Protein AF-A0A8R7RAE6-F1 (afdb_monomer)

Foldseek 3Di:
DCQAPHAHQWHFDPDPDPPDDTDIDGDPRHCVVQAAEDEDADDAVGDPHHDPDPVSPPHPLLSGLVVVLVVVVVVCVVVVVQVPAAEEEEEDDVCVSNVVNNVVVVVVVCVVPDDDYDYDYDDPDDDPPPPCPPPDDDPDHHYYYYYHDDD

Organism: Triticum urartu (NCBI:txid4572)

Sequence (151 aa):
MGLAFEIGPLKFVLAPYSGGLPELVYNPYSWTKMANILLLDSPVGSSFSFARDPKGYDVGDYSSSSQVQIFLNKWFTDHPQFLSNPFYIGGDSYAGKVIPLIAQGISEDKEERAHDMVMMSSPPHRTKLELTWGSNLPSISRQVIIYPLNI

Mean predicted aligned error: 10.4 Å

Secondary structure (DSSP, 8-state):
-IIIIISSSEEE------SSPPPEEE-TT-GGGTEEEEEEE-STTSTT---SSGGGG--SHHHHHHHHHHHHHHHHHH-GGGTTS-EEEEESTTHHHHHHHHHHHHHHHGGGS---EEEEEPPPSS--------S---S---EEEEEEE--

Solvent-accessible surface area (backbone atoms only — not comparable to full-atom values): 9192 Å² total; per-residue (Å²): 104,57,55,48,77,63,43,26,58,38,27,69,60,94,65,84,87,82,89,69,83,84,53,73,42,78,35,92,78,22,50,63,82,70,28,44,73,48,80,39,60,39,41,55,68,33,89,89,27,71,61,92,50,77,77,53,59,56,58,50,69,64,49,28,24,50,51,51,49,56,49,47,58,50,50,45,68,78,42,56,88,54,71,83,27,56,46,36,49,34,40,53,76,73,25,68,63,33,50,59,52,33,50,47,54,54,56,62,63,26,82,80,48,94,73,80,74,53,83,49,76,75,81,77,79,94,64,89,73,75,73,78,71,64,94,75,73,72,100,70,65,62,30,39,38,38,32,44,51,62,134

Nearest PDB structures (foldseek):
  7ce3-assembly1_C  TM=5.084E-01  e=7.875E-01  Homo sapiens
  8szp-assembly1_A  TM=4.318E-01  e=2.311E+00  Homo sapiens
  1hmp-assembly1_B-2  TM=4.195E-01  e=2.462E+00  Homo sapiens

InterPro domains:
  IPR001563 Peptidase S10, serine carboxypeptidase [PF00450] (2-114)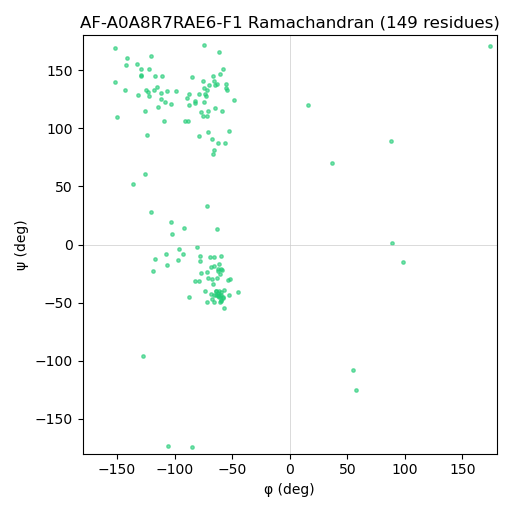
  IPR001563 Peptidase S10, serine carboxypeptidase [PR00724] (27-39)
  IPR001563 Peptidase S10, serine carboxypeptidase [PR00724] (40-50)
  IPR001563 Peptidase S10, serine carboxypeptidase [PR00724] (75-100)
  IPR001563 Peptidase S10, serine carboxype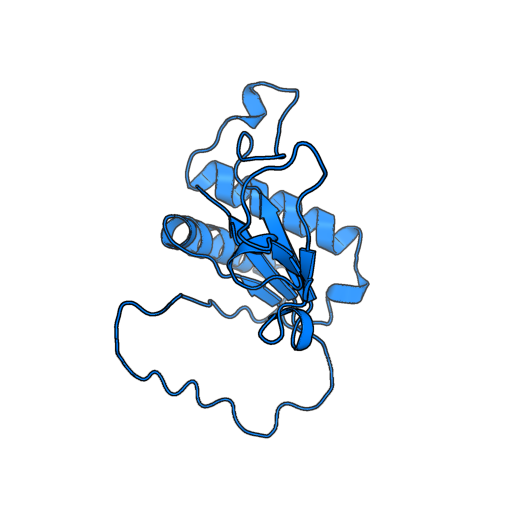ptidase [PTHR11802] (4-109)
  IPR029058 Alpha/Beta hydrolase fold [G3DSA:3.40.50.1820] (1-126)
  IPR029058 Alpha/Beta hydrolase fold [SSF53474] (1-111)

Structure (mmCIF, N/CA/C/O backbone):
data_AF-A0A8R7RAE6-F1
#
_entry.id   AF-A0A8R7RAE6-F1
#
loop_
_atom_site.group_PDB
_atom_site.id
_atom_site.type_symbol
_atom_site.label_atom_id
_atom_site.label_alt_id
_atom_site.label_comp_id
_atom_site.label_asym_id
_atom_site.label_entity_id
_atom_site.label_seq_id
_atom_site.pdbx_PDB_ins_code
_atom_site.Cartn_x
_atom_site.Cartn_y
_atom_site.Cartn_z
_atom_site.occupancy
_atom_site.B_iso_or_equiv
_atom_site.auth_seq_id
_atom_site.auth_comp_id
_atom_site.auth_asym_id
_atom_site.auth_atom_id
_atom_site.pdbx_PDB_model_num
ATOM 1 N N . MET A 1 1 ? 5.489 2.386 -7.606 1.00 70.44 1 MET A N 1
ATOM 2 C CA . MET A 1 1 ? 6.948 2.539 -7.384 1.00 70.44 1 MET A CA 1
ATOM 3 C C . MET A 1 1 ? 7.468 1.613 -6.285 1.00 70.44 1 MET A C 1
ATOM 5 O O . MET A 1 1 ? 8.350 0.807 -6.573 1.00 70.44 1 MET A O 1
ATOM 9 N N . GLY A 1 2 ? 6.851 1.622 -5.096 1.00 75.81 2 GLY A N 1
ATOM 10 C CA . GLY A 1 2 ? 7.282 0.856 -3.916 1.00 75.81 2 GLY A CA 1
ATOM 11 C C . GLY A 1 2 ? 7.673 -0.615 -4.127 1.00 75.81 2 GLY A C 1
ATOM 12 O O . GLY A 1 2 ? 8.673 -1.070 -3.570 1.00 75.81 2 GLY A O 1
ATOM 13 N N . LEU A 1 3 ? 6.932 -1.360 -4.961 1.00 83.88 3 LEU A N 1
ATOM 14 C CA . LEU A 1 3 ? 7.193 -2.789 -5.192 1.00 83.88 3 LEU A CA 1
ATOM 15 C C . LEU A 1 3 ? 8.532 -3.059 -5.891 1.00 83.88 3 LEU A C 1
ATOM 17 O O . LEU A 1 3 ? 9.277 -3.934 -5.467 1.00 83.88 3 LEU A O 1
ATOM 21 N N . ALA A 1 4 ? 8.812 -2.355 -6.986 1.00 82.00 4 ALA A N 1
ATOM 22 C CA . ALA A 1 4 ? 9.891 -2.729 -7.904 1.00 82.00 4 ALA A CA 1
ATOM 23 C C . ALA A 1 4 ? 11.117 -1.810 -7.821 1.00 82.00 4 ALA A C 1
ATOM 25 O O . ALA A 1 4 ? 12.193 -2.183 -8.284 1.00 82.00 4 ALA A O 1
ATOM 26 N N . PHE A 1 5 ? 10.969 -0.614 -7.245 1.00 80.25 5 PHE A N 1
ATOM 27 C CA . PHE A 1 5 ? 12.036 0.391 -7.203 1.00 80.25 5 PHE A CA 1
ATOM 28 C C . PHE A 1 5 ? 12.507 0.734 -5.787 1.00 80.25 5 PHE A C 1
ATOM 30 O O . PHE A 1 5 ? 13.572 1.328 -5.637 1.00 80.25 5 PHE A O 1
ATOM 37 N N . GLU A 1 6 ? 11.780 0.309 -4.750 1.00 83.19 6 GLU A N 1
ATOM 38 C CA . GLU A 1 6 ? 12.078 0.678 -3.362 1.00 83.19 6 GLU A CA 1
ATOM 39 C C . GLU A 1 6 ? 12.195 -0.563 -2.456 1.00 83.19 6 GLU A C 1
ATOM 41 O O . GLU A 1 6 ? 13.257 -1.191 -2.381 1.00 83.19 6 GLU A O 1
ATOM 46 N N . ILE A 1 7 ? 11.108 -0.921 -1.763 1.00 85.81 7 ILE A N 1
ATOM 47 C CA . ILE A 1 7 ? 11.112 -1.837 -0.614 1.00 85.81 7 ILE A CA 1
ATOM 48 C C . ILE A 1 7 ? 10.743 -3.280 -0.965 1.00 85.81 7 ILE A C 1
ATOM 50 O O . ILE A 1 7 ? 10.944 -4.183 -0.146 1.00 85.81 7 ILE A O 1
ATOM 54 N N . GLY A 1 8 ? 10.206 -3.528 -2.160 1.00 87.94 8 GLY A N 1
ATOM 55 C CA . GLY A 1 8 ? 9.754 -4.863 -2.541 1.00 87.94 8 GLY A CA 1
ATOM 56 C C . GLY A 1 8 ? 10.886 -5.850 -2.865 1.00 87.94 8 GLY A C 1
ATOM 57 O O . GLY A 1 8 ? 12.069 -5.487 -2.878 1.00 87.94 8 GLY A O 1
ATOM 58 N N . PRO A 1 9 ? 10.538 -7.135 -3.054 1.00 91.38 9 PRO A N 1
ATOM 59 C CA . PRO A 1 9 ? 11.489 -8.248 -3.088 1.00 91.38 9 PRO A CA 1
ATOM 60 C C . PRO A 1 9 ? 12.260 -8.377 -4.401 1.00 91.38 9 PRO A C 1
ATOM 62 O O . PRO A 1 9 ? 13.259 -9.096 -4.445 1.00 91.38 9 PRO A O 1
ATOM 65 N N . LEU A 1 10 ? 11.814 -7.697 -5.457 1.00 93.12 10 LEU A N 1
ATOM 66 C CA . LEU A 1 10 ? 12.370 -7.776 -6.803 1.00 93.12 10 LEU A CA 1
ATOM 67 C C . LEU A 1 10 ? 12.651 -6.371 -7.339 1.00 93.12 10 LEU A C 1
ATOM 69 O O . LEU A 1 10 ? 11.967 -5.417 -6.977 1.00 93.12 10 LEU A O 1
ATOM 73 N N . LYS A 1 11 ? 13.650 -6.261 -8.212 1.00 90.12 11 LYS A N 1
ATOM 74 C CA . LYS A 1 11 ? 14.017 -5.044 -8.940 1.00 90.12 11 LYS A CA 1
ATOM 75 C C . LYS A 1 11 ? 14.137 -5.343 -10.423 1.00 90.12 11 LYS A C 1
ATOM 77 O O . LYS A 1 11 ? 14.589 -6.424 -10.796 1.00 90.12 11 LYS A O 1
ATOM 82 N N . PHE A 1 12 ? 13.777 -4.369 -11.249 1.00 90.50 12 PHE A N 1
ATOM 83 C CA . PHE A 1 12 ? 14.064 -4.432 -12.676 1.00 90.50 12 PHE A CA 1
ATOM 84 C C . PHE A 1 12 ? 15.559 -4.263 -12.930 1.00 90.50 12 PHE A C 1
ATOM 86 O O . PHE A 1 12 ? 16.206 -3.389 -12.347 1.00 90.50 12 PHE A O 1
ATOM 93 N N . VAL A 1 13 ? 16.096 -5.072 -13.837 1.00 89.12 13 VAL A N 1
ATOM 94 C CA . VAL A 1 13 ? 17.420 -4.830 -14.406 1.00 89.12 13 VAL A CA 1
ATOM 95 C C . VAL A 1 13 ? 17.305 -3.677 -15.399 1.00 89.12 13 VAL A C 1
ATOM 97 O O . VAL A 1 13 ? 16.513 -3.723 -16.339 1.00 89.12 13 VAL A O 1
ATOM 100 N N . LEU A 1 14 ? 18.091 -2.622 -15.184 1.00 87.56 14 LEU A N 1
ATOM 101 C CA . LEU A 1 14 ? 18.139 -1.476 -16.088 1.00 87.56 14 LEU A CA 1
ATOM 102 C C . LEU A 1 14 ? 18.997 -1.831 -17.306 1.00 87.56 14 LEU A C 1
ATOM 104 O O . LEU A 1 14 ? 20.218 -1.693 -17.282 1.00 87.56 14 LEU A O 1
ATOM 108 N N . ALA A 1 15 ? 18.339 -2.301 -18.361 1.00 86.62 15 ALA A N 1
ATOM 109 C CA . ALA A 1 15 ? 18.951 -2.630 -19.642 1.00 86.62 15 ALA A CA 1
ATOM 110 C C . ALA A 1 15 ? 18.131 -2.033 -20.803 1.00 86.62 15 ALA A C 1
ATOM 112 O O . ALA A 1 15 ? 16.928 -1.798 -20.643 1.00 86.62 15 ALA A O 1
ATOM 113 N N . PRO A 1 16 ? 18.748 -1.775 -21.973 1.00 87.81 16 PRO A N 1
ATOM 114 C CA . PRO A 1 16 ? 18.017 -1.362 -23.166 1.00 87.81 16 PRO A CA 1
ATOM 115 C C . PRO A 1 16 ? 16.915 -2.364 -23.521 1.00 87.81 16 PRO A 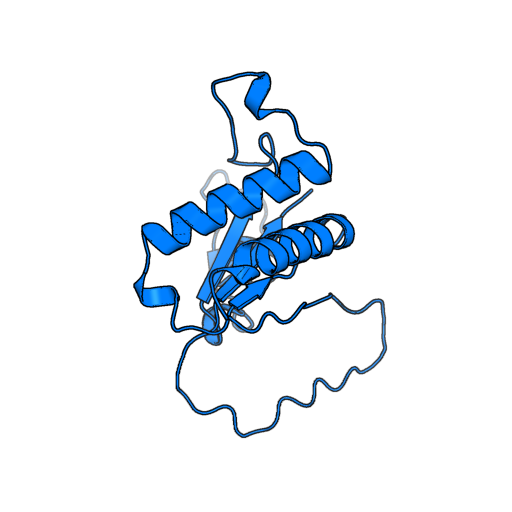C 1
ATOM 117 O O . PRO A 1 16 ? 17.128 -3.576 -23.471 1.00 87.81 16 PRO A O 1
ATOM 120 N N . TYR A 1 17 ? 15.743 -1.855 -23.903 1.00 86.38 17 TYR A N 1
ATOM 121 C CA . TYR A 1 17 ? 14.612 -2.703 -24.262 1.00 86.38 17 TYR A CA 1
ATOM 122 C C . TYR A 1 17 ? 14.924 -3.517 -25.521 1.00 86.38 17 TYR A C 1
ATOM 124 O O . TYR A 1 17 ? 15.136 -2.965 -26.599 1.00 86.38 17 TYR A O 1
ATOM 132 N N . SER A 1 18 ? 14.934 -4.838 -25.373 1.00 86.31 18 SER A N 1
ATOM 133 C CA . SER A 1 18 ? 15.283 -5.796 -26.425 1.00 86.31 18 SER A CA 1
ATOM 134 C C . SER A 1 18 ? 14.066 -6.479 -27.063 1.00 86.31 18 SER A C 1
ATOM 136 O O . SER A 1 18 ? 14.231 -7.420 -27.834 1.00 86.31 18 SER A O 1
ATOM 138 N N . GLY A 1 19 ? 12.841 -6.029 -26.756 1.00 88.19 19 GLY A N 1
ATOM 139 C CA . GLY A 1 19 ? 11.598 -6.621 -27.275 1.00 88.19 19 GLY A CA 1
ATOM 140 C C . GLY A 1 19 ? 11.020 -7.770 -26.437 1.00 88.19 19 GLY A C 1
ATOM 141 O O . GLY A 1 19 ? 9.993 -8.331 -26.810 1.00 88.19 19 GLY A O 1
ATOM 142 N N . GLY A 1 20 ? 11.654 -8.125 -25.313 1.00 88.38 20 GLY A N 1
ATOM 143 C CA . GLY A 1 20 ? 11.211 -9.181 -24.393 1.00 88.38 20 GLY A CA 1
ATOM 144 C C . GLY A 1 20 ? 10.605 -8.666 -23.083 1.00 88.38 20 GLY A C 1
ATOM 145 O O . GLY A 1 20 ? 10.419 -7.464 -22.889 1.00 88.38 20 GLY A O 1
ATOM 146 N N . LEU A 1 21 ? 10.310 -9.589 -22.162 1.00 89.94 21 LEU A N 1
ATOM 147 C CA . LEU A 1 21 ? 9.961 -9.230 -20.785 1.00 89.94 21 LEU A CA 1
ATOM 148 C C . LEU A 1 21 ? 11.175 -8.612 -20.076 1.00 89.94 21 LEU A C 1
ATOM 150 O O . LEU A 1 21 ? 12.305 -9.042 -20.323 1.00 89.94 21 LEU A O 1
ATOM 154 N N . PRO A 1 22 ? 10.964 -7.631 -19.185 1.00 88.69 22 PRO A N 1
ATOM 155 C CA . PRO A 1 22 ? 12.047 -7.085 -18.386 1.00 88.69 22 PRO A CA 1
ATOM 156 C C . PRO A 1 22 ? 12.594 -8.152 -17.431 1.00 88.69 22 PRO A C 1
ATOM 158 O O . PRO A 1 22 ? 11.842 -8.935 -16.847 1.00 88.69 22 PRO A O 1
ATOM 161 N N . GLU A 1 23 ? 13.911 -8.168 -17.257 1.00 91.31 23 GLU A N 1
ATOM 162 C CA . GLU A 1 23 ? 14.564 -9.066 -16.310 1.00 91.31 23 GLU A CA 1
ATOM 163 C C . GLU A 1 23 ? 14.369 -8.566 -14.870 1.00 91.31 23 GLU A C 1
ATOM 165 O O . GLU A 1 23 ? 14.416 -7.361 -14.594 1.00 91.31 23 GLU A O 1
ATOM 170 N N . LEU A 1 24 ? 14.145 -9.508 -13.950 1.00 92.38 24 LEU A N 1
ATOM 171 C CA . LEU A 1 24 ? 13.932 -9.252 -12.530 1.00 92.38 24 LEU A CA 1
ATOM 172 C C . LEU A 1 24 ? 15.029 -9.911 -11.699 1.00 92.38 24 LEU A C 1
ATOM 174 O O . LEU A 1 24 ? 15.314 -11.096 -11.857 1.00 92.38 24 LEU A O 1
ATOM 178 N N . VAL A 1 25 ? 15.582 -9.155 -10.755 1.00 93.75 25 VAL A N 1
ATOM 179 C CA . VAL A 1 25 ? 16.578 -9.639 -9.792 1.00 93.75 25 VAL A CA 1
ATOM 180 C C . VAL A 1 25 ? 16.102 -9.426 -8.364 1.00 93.75 25 VAL A C 1
ATOM 182 O O . VAL A 1 25 ? 15.348 -8.497 -8.074 1.00 93.75 25 VAL A O 1
ATOM 185 N N . TYR A 1 26 ? 16.552 -10.280 -7.446 1.00 93.38 26 TYR A N 1
ATOM 186 C CA . TYR A 1 26 ? 16.217 -10.142 -6.033 1.00 93.38 26 TYR A CA 1
ATOM 187 C C . TYR A 1 26 ? 16.766 -8.846 -5.436 1.00 93.38 26 TYR A C 1
ATOM 189 O O . TYR A 1 26 ? 17.923 -8.483 -5.639 1.00 93.38 26 TYR A O 1
ATOM 197 N N . ASN A 1 27 ? 15.945 -8.187 -4.621 1.00 91.44 27 ASN A N 1
ATOM 198 C CA . ASN A 1 27 ? 16.361 -7.061 -3.801 1.00 91.44 27 ASN A CA 1
ATOM 199 C C . ASN A 1 27 ? 16.887 -7.567 -2.445 1.00 91.44 27 ASN A C 1
ATOM 201 O O . ASN A 1 27 ? 16.091 -7.959 -1.581 1.00 91.44 27 ASN A O 1
ATOM 205 N N . PRO A 1 28 ? 18.210 -7.542 -2.189 1.00 91.56 28 PRO A N 1
ATOM 206 C CA . PRO A 1 28 ? 18.757 -8.031 -0.927 1.00 91.56 28 PRO A CA 1
ATOM 207 C C . PRO A 1 28 ? 18.325 -7.187 0.281 1.00 91.56 28 PRO A C 1
ATOM 209 O O . PRO A 1 28 ? 18.361 -7.700 1.399 1.00 91.56 28 PRO A O 1
ATOM 212 N N . TYR A 1 29 ? 17.861 -5.955 0.062 1.00 88.44 29 TYR A N 1
ATOM 213 C CA . TYR A 1 29 ? 17.418 -5.018 1.098 1.00 88.44 29 TYR A CA 1
ATOM 214 C C . TYR A 1 29 ? 15.890 -4.906 1.199 1.00 88.44 29 TYR A C 1
ATOM 216 O O . TYR A 1 29 ? 15.374 -3.919 1.718 1.00 88.44 29 TYR A O 1
ATOM 224 N N . SER A 1 30 ? 15.152 -5.890 0.677 1.00 88.75 30 SER A N 1
ATOM 225 C CA . SER A 1 30 ? 13.694 -5.857 0.736 1.00 88.75 30 SER A CA 1
ATOM 226 C C . SER A 1 30 ? 13.169 -5.936 2.165 1.00 88.75 30 SER A C 1
ATOM 228 O O . SER A 1 30 ? 13.598 -6.773 2.963 1.00 88.75 30 SER A O 1
ATOM 230 N N . TRP A 1 31 ? 12.166 -5.112 2.451 1.00 87.19 31 TRP A N 1
ATOM 231 C CA . TRP A 1 31 ? 11.470 -5.114 3.731 1.00 87.19 31 TRP A CA 1
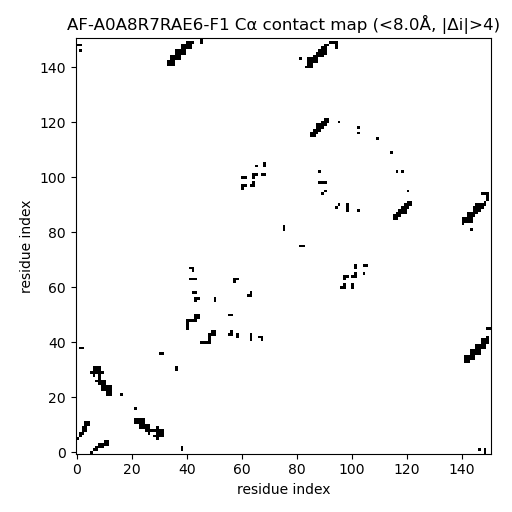ATOM 232 C C . TRP A 1 31 ? 10.636 -6.389 3.934 1.00 87.19 31 TRP A C 1
ATOM 234 O O . TRP A 1 31 ? 10.368 -6.762 5.076 1.00 87.19 31 TRP A O 1
ATOM 244 N N . THR A 1 32 ? 10.297 -7.125 2.864 1.00 88.25 32 THR A N 1
ATOM 245 C CA . THR A 1 32 ? 9.559 -8.398 2.976 1.00 88.25 32 THR A CA 1
ATOM 246 C C . THR A 1 32 ? 10.362 -9.494 3.685 1.00 88.25 32 THR A C 1
ATOM 248 O O . THR A 1 32 ? 9.821 -10.544 4.025 1.00 88.25 32 THR A O 1
ATOM 251 N N . LYS A 1 33 ? 11.664 -9.272 3.922 1.00 87.00 33 LYS A N 1
ATOM 252 C CA . LYS A 1 33 ? 12.502 -10.137 4.765 1.00 87.00 33 LYS A CA 1
ATOM 253 C C . LYS A 1 33 ? 12.177 -10.014 6.256 1.00 87.00 33 LYS A C 1
ATOM 255 O O . LYS A 1 33 ? 12.465 -10.944 7.002 1.00 87.00 33 LYS A O 1
ATOM 260 N N . MET A 1 34 ? 11.595 -8.889 6.675 1.00 84.81 34 MET A N 1
ATOM 261 C CA . MET A 1 34 ? 11.367 -8.537 8.082 1.00 84.81 34 MET A CA 1
ATOM 262 C C . MET A 1 34 ? 9.878 -8.373 8.424 1.00 84.81 34 MET A C 1
ATOM 264 O O . MET A 1 34 ? 9.500 -8.526 9.583 1.00 84.81 34 MET A O 1
ATOM 268 N N . ALA A 1 35 ? 9.030 -8.097 7.430 1.00 86.81 35 ALA A N 1
ATOM 269 C CA . ALA A 1 35 ? 7.604 -7.845 7.610 1.00 86.81 35 ALA A CA 1
ATOM 270 C C . ALA A 1 35 ? 6.760 -8.461 6.484 1.00 86.81 35 ALA A C 1
ATOM 272 O O . ALA A 1 35 ? 7.244 -8.735 5.385 1.00 86.81 35 ALA A O 1
ATOM 273 N N . ASN A 1 36 ? 5.473 -8.642 6.756 1.00 89.25 36 ASN A N 1
ATOM 274 C CA . ASN A 1 36 ? 4.448 -8.803 5.737 1.00 89.25 36 ASN A CA 1
ATOM 275 C C . ASN A 1 36 ? 4.100 -7.411 5.192 1.00 89.25 36 ASN A C 1
ATOM 277 O O . ASN A 1 36 ? 3.844 -6.484 5.958 1.00 89.25 36 ASN A O 1
ATOM 281 N N . ILE A 1 37 ? 4.100 -7.239 3.873 1.00 88.81 37 ILE A N 1
ATOM 282 C CA . ILE A 1 37 ? 3.890 -5.925 3.253 1.00 88.81 37 ILE A CA 1
ATOM 283 C C . ILE A 1 37 ? 2.696 -5.996 2.324 1.00 88.81 37 ILE A C 1
ATOM 285 O O . ILE A 1 37 ? 2.649 -6.849 1.438 1.00 88.81 37 ILE A O 1
ATOM 289 N N . LEU A 1 38 ? 1.769 -5.064 2.513 1.00 89.62 38 LEU A N 1
ATOM 290 C CA . LEU A 1 38 ? 0.631 -4.838 1.643 1.00 89.62 38 LEU A CA 1
ATOM 291 C C . LEU A 1 38 ? 0.844 -3.515 0.903 1.00 89.62 38 LEU A C 1
ATOM 293 O O . LEU A 1 38 ? 0.760 -2.428 1.472 1.00 89.62 38 LEU A O 1
ATOM 297 N N . LEU A 1 39 ? 1.164 -3.617 -0.382 1.00 89.50 39 LEU A N 1
ATOM 298 C CA . LEU A 1 39 ? 1.274 -2.460 -1.263 1.00 89.50 39 LEU A CA 1
ATOM 299 C C . LEU A 1 39 ? -0.107 -2.182 -1.840 1.00 89.50 39 LEU A C 1
ATOM 301 O O . LEU A 1 39 ? -0.687 -3.058 -2.483 1.00 89.50 39 LEU A O 1
ATOM 305 N N . LEU A 1 40 ? -0.631 -0.991 -1.569 1.00 90.19 40 LEU A N 1
ATOM 306 C CA . LEU A 1 40 ? -1.987 -0.617 -1.940 1.00 90.19 40 LEU A CA 1
ATOM 307 C C . LEU A 1 40 ? -1.946 0.501 -2.980 1.00 90.19 40 LEU A C 1
ATOM 309 O O . LEU A 1 40 ? -1.475 1.602 -2.697 1.00 90.19 40 LEU A O 1
ATOM 313 N N . ASP A 1 41 ? -2.475 0.222 -4.167 1.00 90.31 41 ASP A N 1
ATOM 314 C CA . ASP A 1 41 ? -2.744 1.250 -5.169 1.00 90.31 41 ASP A CA 1
ATOM 315 C C . ASP A 1 41 ? -4.000 2.020 -4.731 1.00 90.31 41 ASP A C 1
ATOM 317 O O . ASP A 1 41 ? -5.105 1.477 -4.702 1.00 90.31 41 ASP A O 1
ATOM 321 N N . SER A 1 42 ? -3.835 3.277 -4.330 1.00 88.50 42 SER A N 1
ATOM 322 C CA . SER A 1 42 ? -4.918 4.126 -3.827 1.00 88.50 42 SER A CA 1
ATOM 323 C C . SER A 1 42 ? -4.593 5.584 -4.119 1.00 88.50 42 SER A C 1
ATOM 325 O O . SER A 1 42 ? -3.450 5.950 -3.864 1.00 88.50 42 SER A O 1
ATOM 327 N N . PRO A 1 43 ? -5.570 6.418 -4.532 1.00 91.50 43 PRO A N 1
ATOM 328 C CA . PRO A 1 43 ? -7.005 6.128 -4.564 1.00 91.50 43 PRO A CA 1
ATOM 329 C C . PRO A 1 43 ? -7.454 5.391 -5.836 1.00 91.50 43 PRO A C 1
ATOM 331 O O . PRO A 1 43 ? -6.646 4.969 -6.664 1.00 91.50 43 PRO A O 1
ATOM 334 N N . VAL A 1 44 ? -8.766 5.209 -5.986 1.00 90.62 44 VAL A N 1
ATOM 335 C CA . VAL A 1 44 ? -9.368 4.699 -7.224 1.00 90.62 44 VAL A CA 1
ATOM 336 C C . VAL A 1 44 ? -8.930 5.558 -8.418 1.00 90.62 44 VAL A C 1
ATOM 338 O O . VAL A 1 44 ? -8.975 6.781 -8.375 1.00 90.62 44 VAL A O 1
ATOM 341 N N . GLY A 1 45 ? -8.516 4.914 -9.506 1.00 89.06 45 GLY A N 1
ATOM 342 C CA . GLY A 1 45 ? -7.918 5.557 -10.676 1.00 89.06 45 GLY A CA 1
ATOM 343 C C . GLY A 1 45 ? -6.389 5.503 -10.697 1.00 89.06 45 GLY A C 1
ATOM 344 O O . GLY A 1 45 ? -5.806 5.695 -11.763 1.00 89.06 45 GLY A O 1
ATOM 345 N N . SER A 1 46 ? -5.736 5.189 -9.574 1.00 87.62 46 SER A N 1
ATOM 346 C CA . SER A 1 46 ? -4.285 4.995 -9.522 1.00 87.62 46 SER A CA 1
ATOM 347 C C . SER A 1 46 ? -3.898 3.584 -9.962 1.00 87.62 46 SER A C 1
ATOM 349 O O . SER A 1 46 ? -4.308 2.600 -9.347 1.00 87.62 46 SER A O 1
ATOM 351 N N . SER A 1 47 ? -3.035 3.486 -10.981 1.00 88.06 47 SER A N 1
ATOM 352 C CA . SER A 1 47 ? -2.417 2.225 -11.424 1.00 88.06 47 SER A CA 1
ATOM 353 C C . SER A 1 47 ? -3.468 1.149 -11.758 1.00 88.06 47 SER A C 1
ATOM 355 O O . SER A 1 47 ? -4.159 1.280 -12.769 1.00 88.06 47 SER A O 1
ATOM 357 N N . PHE A 1 48 ? -3.614 0.104 -10.937 1.00 89.25 48 PHE A N 1
ATOM 358 C CA . PHE A 1 48 ? -4.561 -0.990 -11.170 1.00 89.25 48 PHE A CA 1
ATOM 359 C C . PHE A 1 48 ? -5.898 -0.825 -10.437 1.00 89.25 48 PHE A C 1
ATOM 361 O O . PHE A 1 48 ? -6.800 -1.644 -10.624 1.00 89.25 48 PHE A O 1
ATOM 368 N N . SER A 1 49 ? -6.057 0.217 -9.622 1.00 90.62 49 SER A N 1
ATOM 369 C CA . SER A 1 49 ? -7.297 0.476 -8.892 1.00 90.62 49 SER A CA 1
ATOM 370 C C . SER A 1 49 ? -8.310 1.192 -9.784 1.00 90.62 49 SER A C 1
ATOM 372 O O . SER A 1 49 ? -8.053 2.289 -10.270 1.00 90.62 49 SER A O 1
ATOM 374 N N . PHE A 1 50 ? -9.492 0.603 -9.986 1.00 93.69 50 PHE A N 1
ATOM 375 C CA . PHE A 1 50 ? -10.578 1.192 -10.779 1.00 93.69 50 PHE A CA 1
ATOM 376 C C . PHE A 1 50 ? -11.951 0.906 -10.164 1.00 93.69 50 PHE A C 1
ATOM 378 O O . PHE A 1 50 ? -12.142 -0.094 -9.470 1.00 93.69 50 PHE A O 1
ATOM 385 N N . ALA A 1 51 ? -12.927 1.768 -10.452 1.00 93.06 51 ALA A N 1
ATOM 386 C CA . ALA A 1 51 ? -14.320 1.571 -10.066 1.00 93.06 51 ALA A CA 1
ATOM 387 C C . ALA A 1 51 ? -15.207 1.445 -11.306 1.00 93.06 51 ALA A C 1
ATOM 389 O O . ALA A 1 51 ? -14.982 2.088 -12.327 1.00 93.06 51 ALA A O 1
ATOM 390 N N . ARG A 1 52 ? -16.240 0.602 -11.214 1.00 94.81 52 ARG A N 1
ATOM 391 C CA . ARG A 1 52 ? -17.275 0.498 -12.258 1.00 94.81 52 ARG A CA 1
ATOM 392 C C . ARG A 1 52 ? -18.343 1.580 -12.122 1.00 94.81 52 ARG A C 1
ATOM 394 O O . ARG A 1 52 ? -18.923 1.988 -13.120 1.00 94.81 52 ARG A O 1
ATOM 401 N N . ASP A 1 53 ? -18.611 2.009 -10.891 1.00 94.50 53 ASP A N 1
ATOM 402 C CA . ASP A 1 53 ? -19.511 3.122 -10.599 1.00 94.50 53 ASP A CA 1
ATOM 403 C C . ASP A 1 53 ? -18.699 4.430 -10.605 1.00 94.50 53 ASP A C 1
ATOM 405 O O . ASP A 1 53 ? -17.716 4.518 -9.860 1.00 94.50 53 ASP A O 1
ATOM 409 N N . PRO A 1 54 ? -19.092 5.452 -11.391 1.00 92.88 54 PRO A N 1
ATOM 410 C CA . PRO A 1 54 ? -18.458 6.769 -11.373 1.00 92.88 54 PRO A CA 1
ATOM 411 C C . PRO A 1 54 ? -18.349 7.397 -9.978 1.00 92.88 54 PRO A C 1
ATOM 413 O O . PRO A 1 54 ? -17.392 8.118 -9.713 1.00 92.88 54 PRO A O 1
ATOM 416 N N . LYS A 1 55 ? -19.276 7.097 -9.059 1.00 90.81 55 LYS A N 1
ATOM 417 C CA . LYS A 1 55 ? -19.212 7.572 -7.665 1.00 90.81 55 LYS A CA 1
ATOM 418 C C . LYS A 1 55 ? -17.983 7.057 -6.913 1.00 90.81 55 LYS A C 1
ATOM 420 O O . LYS A 1 55 ? -17.556 7.686 -5.954 1.00 90.81 55 LYS A O 1
ATOM 425 N N . GLY A 1 56 ? -17.398 5.940 -7.350 1.00 89.50 56 GLY A N 1
ATOM 426 C CA . GLY A 1 56 ? -16.160 5.404 -6.785 1.00 89.50 56 GLY A CA 1
ATOM 427 C C . GLY A 1 56 ? -14.922 6.254 -7.080 1.00 89.50 56 GLY A C 1
ATOM 428 O O . GLY A 1 56 ? -13.887 6.019 -6.471 1.00 89.50 56 GLY A O 1
ATOM 429 N N . TYR A 1 57 ? -15.023 7.240 -7.976 1.00 93.31 57 TYR A N 1
ATOM 430 C CA . TYR A 1 57 ? -13.955 8.198 -8.271 1.00 93.31 57 TYR A CA 1
ATOM 431 C C . TYR A 1 57 ? -14.036 9.477 -7.420 1.00 93.31 57 TYR A C 1
ATOM 433 O O . TYR A 1 57 ? -13.353 10.456 -7.720 1.00 93.31 57 TYR A O 1
ATOM 441 N N . ASP A 1 58 ? -14.830 9.490 -6.344 1.00 92.31 58 ASP A N 1
ATOM 442 C CA . ASP A 1 58 ? -14.679 10.506 -5.301 1.00 92.31 58 ASP A CA 1
ATOM 443 C C . ASP A 1 58 ? -13.386 10.247 -4.508 1.00 92.31 58 ASP A C 1
ATOM 445 O O . ASP A 1 58 ? -13.336 9.394 -3.622 1.00 92.31 58 ASP A O 1
ATOM 449 N N . VAL A 1 59 ? -12.313 10.943 -4.886 1.00 90.19 59 VAL A N 1
ATOM 450 C CA . VAL A 1 59 ? -10.938 10.665 -4.438 1.00 90.19 59 VAL A CA 1
ATOM 451 C C . VAL A 1 59 ? -10.280 11.835 -3.704 1.00 90.19 59 VAL A C 1
ATOM 453 O O . VAL A 1 59 ? -9.058 11.966 -3.709 1.00 90.19 59 VAL A O 1
ATOM 456 N N . GLY A 1 60 ? -11.071 12.689 -3.046 1.00 90.69 60 GLY A N 1
ATOM 457 C CA . GLY A 1 60 ? -10.532 13.700 -2.126 1.00 90.69 60 GLY A CA 1
ATOM 458 C C . GLY A 1 60 ? -9.782 13.077 -0.938 1.00 90.69 60 GLY A C 1
ATOM 459 O O . GLY A 1 60 ? -9.920 11.885 -0.667 1.00 90.69 60 GLY A O 1
ATOM 460 N N . ASP A 1 61 ? -9.007 13.870 -0.191 1.00 90.12 61 ASP A N 1
ATOM 461 C CA . ASP A 1 61 ? -8.180 13.380 0.932 1.00 90.12 61 ASP A CA 1
ATOM 462 C C . ASP A 1 61 ? -8.988 12.547 1.949 1.00 90.12 61 ASP A C 1
ATOM 464 O O . ASP A 1 61 ? -8.558 11.469 2.358 1.00 90.12 61 ASP A O 1
ATOM 468 N N . TYR A 1 62 ? -10.194 12.999 2.307 1.00 91.19 62 TYR A N 1
ATOM 469 C CA . TYR A 1 62 ? -11.095 12.265 3.202 1.00 91.19 62 TYR A CA 1
ATOM 470 C C . TYR A 1 62 ? -11.712 11.028 2.536 1.00 91.19 62 TYR A C 1
ATOM 472 O O . TYR A 1 62 ? -11.654 9.938 3.104 1.00 91.19 62 TYR A O 1
ATOM 480 N N . SER A 1 63 ? -12.269 11.172 1.328 1.00 91.12 63 SER A N 1
ATOM 481 C CA . SER A 1 63 ? -12.938 10.076 0.614 1.00 91.12 63 SER A CA 1
ATOM 482 C C . SER A 1 63 ? -11.974 8.929 0.300 1.00 91.12 63 SER A C 1
ATOM 484 O O . SER A 1 63 ? -12.289 7.767 0.546 1.00 91.12 63 SER A O 1
ATOM 486 N N . SER A 1 64 ? -10.758 9.248 -0.150 1.00 90.38 64 SER A N 1
ATOM 487 C CA . SER A 1 64 ? -9.689 8.272 -0.391 1.00 90.38 64 SER A CA 1
ATOM 488 C C . SER A 1 64 ? -9.239 7.573 0.894 1.00 90.38 64 SER A C 1
ATOM 490 O O . SER A 1 64 ? -9.109 6.350 0.912 1.00 90.38 64 SER A O 1
ATOM 492 N N . SER A 1 65 ? -9.074 8.312 1.995 1.00 90.31 65 SER A N 1
ATOM 493 C CA . SER A 1 65 ? -8.720 7.733 3.298 1.00 90.31 65 SER A CA 1
ATOM 494 C C . SER A 1 65 ? -9.802 6.778 3.811 1.00 90.31 65 SER A C 1
ATOM 496 O O . SER A 1 65 ? -9.491 5.674 4.261 1.00 90.31 65 SER A O 1
ATOM 498 N N . SER A 1 66 ? -11.077 7.148 3.66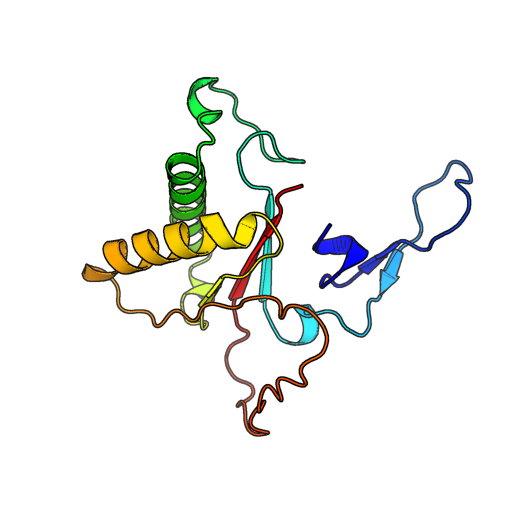3 1.00 90.94 66 SER A N 1
ATOM 499 C CA . SER A 1 66 ? -12.216 6.290 4.009 1.00 90.94 66 SER A CA 1
ATOM 500 C C . SER A 1 66 ? -12.278 5.030 3.133 1.00 90.94 66 SER A C 1
ATOM 502 O O . SER A 1 66 ? -12.497 3.929 3.636 1.00 90.94 66 SER A O 1
ATOM 504 N N . GLN A 1 67 ? -11.994 5.139 1.831 1.00 91.06 67 GLN A N 1
ATOM 505 C CA . GLN A 1 67 ? -11.906 3.973 0.943 1.00 91.06 67 GLN A CA 1
ATOM 506 C C . GLN A 1 67 ? -10.795 3.003 1.369 1.00 91.06 67 GLN A C 1
ATOM 508 O O . GLN A 1 67 ? -11.014 1.789 1.356 1.00 91.06 67 GLN A O 1
ATOM 513 N N . VAL A 1 68 ? -9.632 3.512 1.798 1.00 91.00 68 VAL A N 1
ATOM 514 C CA . VAL A 1 68 ? -8.552 2.673 2.345 1.00 91.00 68 VAL A CA 1
ATOM 515 C C . VAL A 1 68 ? -8.980 1.986 3.643 1.00 91.00 68 VAL A C 1
ATOM 517 O O . VAL A 1 68 ? -8.697 0.801 3.811 1.00 91.00 68 VAL A O 1
ATOM 520 N N . GLN A 1 69 ? -9.705 2.669 4.533 1.00 90.19 69 GLN A N 1
ATOM 521 C CA . GLN A 1 69 ? -10.262 2.057 5.751 1.00 90.19 69 GLN A CA 1
ATOM 522 C C . GLN A 1 69 ? -11.259 0.936 5.424 1.00 90.19 69 GLN A C 1
ATOM 524 O O . GLN A 1 69 ? -11.169 -0.160 5.976 1.00 90.19 69 GLN A O 1
ATOM 529 N N . ILE A 1 70 ? -12.163 1.155 4.464 1.00 91.50 70 ILE A N 1
ATOM 530 C CA . ILE A 1 70 ? -13.108 0.126 4.003 1.00 91.50 70 ILE A CA 1
ATOM 531 C C . ILE A 1 70 ? -12.361 -1.079 3.425 1.00 91.50 70 ILE A C 1
ATOM 533 O O . ILE A 1 70 ? -12.711 -2.225 3.720 1.00 91.50 70 ILE A O 1
ATOM 537 N N . PHE A 1 71 ? -11.340 -0.837 2.598 1.00 92.44 71 PHE A N 1
ATOM 538 C CA . PHE A 1 71 ? -10.485 -1.895 2.064 1.00 92.44 71 PHE A CA 1
ATOM 539 C C . PHE A 1 71 ? -9.820 -2.684 3.195 1.00 92.44 71 PHE A C 1
ATOM 541 O O . PHE A 1 71 ? -9.863 -3.911 3.188 1.00 92.44 71 PHE A O 1
ATOM 548 N N . LEU A 1 72 ? -9.272 -1.988 4.189 1.00 90.75 72 LEU A N 1
ATOM 549 C CA . LEU A 1 72 ? -8.615 -2.584 5.344 1.00 90.75 72 LEU A CA 1
ATOM 550 C C . LEU A 1 72 ? -9.535 -3.483 6.162 1.00 90.75 72 LEU A C 1
ATOM 552 O O . LEU A 1 72 ? -9.187 -4.631 6.441 1.00 90.75 72 LEU A O 1
ATOM 556 N N . ASN A 1 73 ? -10.726 -2.988 6.490 1.00 89.75 73 ASN A N 1
ATOM 557 C CA . ASN A 1 73 ? -11.722 -3.739 7.246 1.00 89.75 73 ASN A CA 1
ATOM 558 C C . ASN A 1 73 ? -12.122 -5.029 6.514 1.00 89.75 73 ASN A C 1
ATOM 560 O O . ASN A 1 73 ? -12.209 -6.095 7.128 1.00 89.75 73 ASN A O 1
ATOM 564 N N . LYS A 1 74 ? -12.291 -4.965 5.188 1.00 92.56 74 LYS A N 1
ATOM 565 C CA . LYS A 1 74 ? -12.556 -6.152 4.361 1.00 92.56 74 LYS A CA 1
ATOM 566 C C . LYS A 1 74 ? -11.356 -7.092 4.313 1.00 92.56 74 LYS A C 1
ATOM 568 O O . LYS A 1 74 ? -11.511 -8.284 4.549 1.00 92.56 74 LYS A O 1
ATOM 573 N N . TRP A 1 75 ? -10.157 -6.562 4.088 1.00 92.69 75 TRP A N 1
ATOM 574 C CA . TRP A 1 75 ? -8.941 -7.364 3.986 1.00 92.69 75 TRP A CA 1
ATOM 575 C C . TRP A 1 75 ? -8.669 -8.158 5.266 1.00 92.69 75 TRP A C 1
ATOM 577 O O . TRP A 1 75 ? -8.380 -9.348 5.184 1.00 92.69 75 TRP A O 1
ATOM 587 N N . PHE A 1 76 ? -8.823 -7.540 6.440 1.00 89.31 76 PHE A N 1
ATOM 588 C CA . PHE A 1 76 ? -8.669 -8.225 7.726 1.00 89.31 76 PHE A CA 1
ATOM 589 C C . PHE A 1 76 ? -9.804 -9.203 8.042 1.00 89.31 76 PHE A C 1
ATOM 591 O O . PHE A 1 76 ? -9.569 -10.191 8.734 1.00 89.31 76 PHE A O 1
ATOM 598 N N . THR A 1 77 ? -11.011 -8.956 7.526 1.00 91.69 77 THR A N 1
ATOM 599 C CA . THR A 1 77 ? -12.117 -9.922 7.607 1.00 91.69 77 THR A CA 1
ATOM 600 C C . THR A 1 77 ? -11.797 -11.179 6.798 1.00 91.69 77 THR A C 1
ATOM 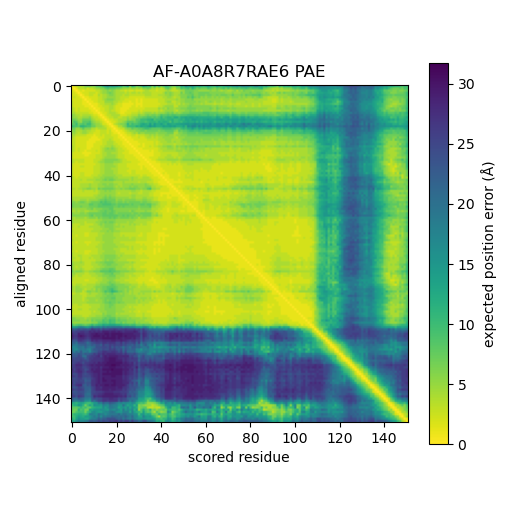602 O O . THR A 1 77 ? -11.994 -12.288 7.290 1.00 91.69 77 THR A O 1
ATOM 605 N N . ASP A 1 78 ? -11.246 -11.010 5.595 1.00 94.56 78 ASP A N 1
ATOM 606 C CA . ASP A 1 78 ? -10.880 -12.114 4.702 1.00 94.56 78 ASP A CA 1
ATOM 607 C C . ASP A 1 78 ? -9.574 -12.816 5.124 1.00 94.56 78 ASP A C 1
ATOM 609 O O . ASP A 1 78 ? -9.367 -13.990 4.815 1.00 94.56 78 ASP A O 1
ATOM 613 N N . HIS A 1 79 ? -8.693 -12.118 5.852 1.00 91.12 79 HIS A N 1
ATOM 614 C CA . HIS A 1 79 ? -7.390 -12.623 6.299 1.00 91.12 79 HIS A CA 1
ATOM 615 C C . HIS A 1 79 ? -7.199 -12.495 7.825 1.00 91.12 79 HIS A C 1
ATOM 617 O O . HIS A 1 79 ? -6.257 -11.837 8.293 1.00 91.12 79 HIS A O 1
ATOM 623 N N . PRO A 1 80 ? -8.052 -13.151 8.635 1.00 90.81 80 PRO A N 1
ATOM 624 C CA . PRO A 1 80 ? -8.058 -12.997 10.089 1.00 90.81 80 PRO A CA 1
ATOM 625 C C . PRO A 1 80 ? -6.750 -13.448 10.758 1.00 90.81 80 PRO A C 1
ATOM 627 O O . PRO A 1 80 ? -6.424 -12.983 11.847 1.00 90.81 80 PRO A O 1
ATOM 630 N N . GLN A 1 81 ? -5.949 -14.297 10.105 1.00 88.62 81 GLN A N 1
ATOM 631 C CA . GLN A 1 81 ? -4.636 -14.734 10.591 1.00 88.62 81 GLN A CA 1
ATOM 632 C C . GLN A 1 81 ? -3.621 -13.593 10.758 1.00 88.62 81 GLN A C 1
ATOM 634 O O . GLN A 1 81 ? -2.609 -13.775 11.431 1.00 88.62 81 GLN A O 1
ATOM 639 N N . PHE A 1 82 ? -3.862 -12.428 10.148 1.00 87.00 82 PHE A N 1
ATOM 640 C CA . PHE A 1 82 ? -2.995 -11.263 10.311 1.00 87.00 82 PHE A CA 1
ATOM 641 C C . PHE A 1 82 ? -3.435 -10.325 11.439 1.00 87.00 82 PHE A C 1
ATOM 643 O O . PHE A 1 82 ? -2.659 -9.440 11.788 1.00 87.00 82 PHE A O 1
ATOM 650 N N . LEU A 1 83 ? -4.613 -10.529 12.043 1.00 84.62 83 LEU A N 1
ATOM 651 C CA . LEU A 1 83 ? -5.123 -9.684 13.133 1.00 84.62 83 LEU A CA 1
ATOM 652 C C . LEU A 1 83 ? -4.241 -9.726 14.387 1.00 84.62 83 LEU A C 1
ATOM 654 O O . LEU A 1 83 ? -4.178 -8.753 15.131 1.00 84.62 83 LEU A O 1
ATOM 658 N N . SER A 1 84 ? -3.548 -10.841 14.629 1.00 84.81 84 SER A N 1
ATOM 659 C CA . SER A 1 84 ? -2.627 -10.973 15.763 1.00 84.81 84 SER A CA 1
ATOM 660 C C . SER A 1 84 ? -1.282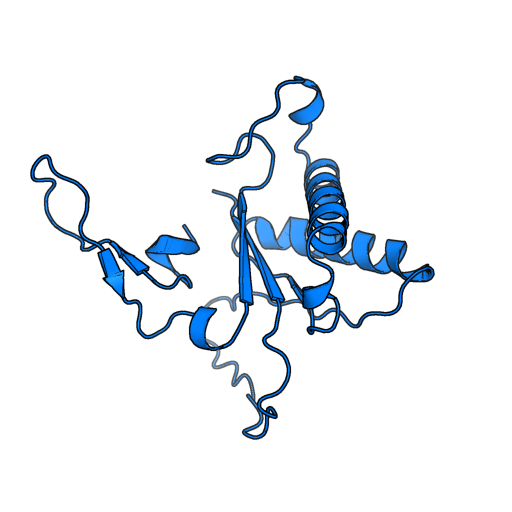 -10.277 15.539 1.00 84.81 84 SER A C 1
ATOM 662 O O . SER A 1 84 ? -0.481 -10.199 16.468 1.00 84.81 84 SER A O 1
ATOM 664 N N . ASN A 1 85 ? -0.992 -9.817 14.318 1.00 84.00 85 ASN A N 1
ATOM 665 C CA . ASN A 1 85 ? 0.272 -9.157 14.021 1.00 84.00 85 ASN A CA 1
ATOM 666 C C . ASN A 1 85 ? 0.194 -7.665 14.364 1.00 84.00 85 ASN A C 1
ATOM 668 O O . ASN A 1 85 ? -0.825 -7.027 14.095 1.00 84.00 85 ASN A O 1
ATOM 672 N N . PRO A 1 86 ? 1.290 -7.070 14.865 1.00 85.69 86 PRO A N 1
ATOM 673 C CA . PRO A 1 86 ? 1.410 -5.621 14.932 1.00 85.69 86 PRO A CA 1
ATOM 674 C C . PRO A 1 86 ? 1.193 -4.983 13.552 1.00 85.69 86 PRO A C 1
ATOM 676 O O . PRO A 1 86 ? 1.747 -5.449 12.547 1.00 85.69 86 PRO A O 1
ATOM 679 N N . PHE A 1 87 ? 0.391 -3.919 13.515 1.00 84.88 87 PHE A N 1
ATOM 680 C CA . PHE A 1 87 ? -0.012 -3.231 12.291 1.00 84.88 87 PHE A CA 1
ATOM 681 C C . PHE A 1 87 ? 0.593 -1.828 12.213 1.00 84.88 87 PHE A C 1
ATOM 683 O O . PHE A 1 87 ? 0.473 -1.030 13.145 1.00 84.88 87 PHE A O 1
ATOM 690 N N . TYR A 1 88 ? 1.198 -1.524 11.069 1.00 86.56 88 TYR A N 1
ATOM 691 C CA . TYR A 1 88 ? 1.825 -0.247 10.763 1.00 86.56 88 TYR A CA 1
ATOM 692 C C . TYR A 1 88 ? 1.306 0.272 9.425 1.00 86.56 88 TYR A C 1
ATOM 694 O O . TYR A 1 88 ? 1.081 -0.483 8.475 1.00 86.56 88 TYR A O 1
ATOM 702 N N . ILE A 1 89 ? 1.177 1.588 9.330 1.00 86.12 89 ILE A N 1
ATOM 703 C CA . ILE A 1 89 ? 0.865 2.272 8.082 1.00 86.12 89 ILE A CA 1
ATOM 704 C C . ILE A 1 89 ? 1.941 3.324 7.817 1.00 86.12 89 ILE A C 1
ATOM 706 O O . ILE A 1 89 ? 2.366 4.054 8.716 1.00 86.12 89 ILE A O 1
ATOM 710 N N . GLY A 1 90 ? 2.435 3.347 6.586 1.00 85.44 90 GLY A N 1
ATOM 711 C CA . GLY A 1 90 ? 3.520 4.216 6.149 1.00 85.44 90 GLY A CA 1
ATOM 712 C C . GLY A 1 90 ? 3.391 4.504 4.663 1.00 85.44 90 GLY A C 1
ATOM 713 O O . GLY A 1 90 ? 2.567 3.914 3.987 1.00 85.44 90 GLY A O 1
ATOM 714 N N . GLY A 1 91 ? 4.160 5.446 4.143 1.00 83.31 91 GLY A N 1
ATOM 715 C CA . GLY A 1 91 ? 4.071 5.871 2.748 1.00 83.31 91 GLY A CA 1
ATOM 716 C C . GLY A 1 91 ? 4.976 7.064 2.505 1.00 83.31 91 GLY A C 1
ATOM 717 O O . GLY A 1 91 ? 5.518 7.634 3.453 1.00 83.31 91 GLY A O 1
ATOM 718 N N . ASP A 1 92 ? 5.137 7.439 1.243 1.00 78.75 92 ASP A N 1
ATOM 719 C CA . ASP A 1 92 ? 5.967 8.574 0.842 1.00 78.75 92 ASP A CA 1
ATOM 720 C C . ASP A 1 92 ? 5.157 9.635 0.084 1.00 78.75 92 ASP A C 1
ATOM 722 O O . ASP A 1 92 ? 4.049 9.385 -0.401 1.00 78.75 92 ASP A O 1
ATOM 726 N N . SER A 1 93 ? 5.711 10.844 -0.008 1.00 84.06 93 SER A N 1
ATOM 727 C CA . SER A 1 93 ? 5.116 11.977 -0.717 1.00 84.06 93 SER A CA 1
ATOM 728 C C . SER A 1 93 ? 3.714 12.325 -0.181 1.00 84.06 93 SER A C 1
ATOM 730 O O . SER A 1 93 ? 3.537 12.552 1.020 1.00 84.06 93 SER A O 1
ATOM 732 N N . TYR A 1 94 ? 2.697 12.369 -1.047 1.00 81.44 94 TYR A N 1
ATOM 733 C CA . TYR A 1 94 ? 1.317 12.712 -0.699 1.00 81.44 94 TYR A CA 1
ATOM 734 C C . TYR A 1 94 ? 0.709 11.778 0.354 1.00 81.44 94 TYR A C 1
ATOM 736 O O . TYR A 1 94 ? -0.204 12.174 1.085 1.00 81.44 94 TYR A O 1
ATOM 744 N N . ALA A 1 95 ? 1.261 10.566 0.494 1.00 80.81 95 ALA A N 1
ATOM 745 C CA . ALA A 1 95 ? 0.883 9.642 1.551 1.00 80.81 95 ALA A CA 1
ATOM 746 C C . ALA A 1 95 ? 0.993 10.284 2.946 1.00 80.81 95 ALA A C 1
ATOM 748 O O . ALA A 1 95 ? 0.177 9.992 3.812 1.00 80.81 95 ALA A O 1
ATOM 749 N N . GLY A 1 96 ? 1.914 11.236 3.148 1.00 82.81 96 GLY A N 1
ATOM 750 C CA . GLY A 1 96 ? 2.054 11.974 4.407 1.00 82.81 96 GLY A CA 1
ATOM 751 C C . GLY A 1 96 ? 0.811 12.768 4.836 1.00 82.81 96 GLY A C 1
ATOM 752 O O . GLY A 1 96 ? 0.665 13.044 6.023 1.00 82.81 96 GLY A O 1
ATOM 753 N N . LYS A 1 97 ? -0.103 13.106 3.912 1.00 85.50 97 LYS A N 1
ATOM 754 C CA . LYS A 1 97 ? -1.398 13.732 4.239 1.00 85.50 97 LYS A CA 1
ATOM 755 C C . LYS A 1 97 ? -2.489 12.713 4.552 1.00 85.50 97 LYS A C 1
ATOM 757 O O . LYS A 1 97 ? -3.229 12.884 5.514 1.00 85.50 97 LYS A O 1
ATOM 762 N N . VAL A 1 98 ? -2.590 11.663 3.739 1.00 86.19 98 VAL A N 1
ATOM 763 C CA . VAL A 1 98 ? -3.667 10.665 3.851 1.00 86.19 98 VAL A CA 1
ATOM 764 C C . VAL A 1 98 ? -3.422 9.666 4.980 1.00 86.19 98 VAL A C 1
ATOM 766 O O . VAL A 1 98 ? -4.366 9.228 5.622 1.00 86.19 98 VAL A O 1
ATOM 769 N N . ILE A 1 99 ? -2.166 9.339 5.293 1.00 87.44 99 ILE A N 1
ATOM 770 C CA . ILE A 1 99 ? -1.827 8.382 6.354 1.00 87.44 99 ILE A CA 1
ATOM 771 C C . ILE A 1 99 ? -2.361 8.824 7.727 1.00 87.44 99 ILE A C 1
ATOM 773 O O . ILE A 1 99 ? -3.012 8.002 8.371 1.00 87.44 99 ILE A O 1
ATOM 777 N N . PRO A 1 100 ? -2.173 10.082 8.180 1.00 89.50 100 PRO A N 1
ATOM 778 C CA . PRO A 1 100 ? -2.802 10.569 9.407 1.00 89.50 100 PRO A CA 1
ATOM 779 C C . PRO A 1 100 ? -4.331 10.454 9.416 1.00 89.50 100 PRO A C 1
ATOM 781 O O . PRO A 1 100 ? -4.890 10.078 10.439 1.00 89.50 100 PRO A O 1
ATOM 784 N N . LEU A 1 101 ? -5.002 10.716 8.288 1.00 89.94 101 LEU A N 1
ATOM 785 C CA . LEU A 1 101 ? -6.462 10.596 8.176 1.00 89.94 101 LEU A CA 1
ATOM 786 C C . LEU A 1 101 ? -6.922 9.135 8.265 1.00 89.94 101 LEU A C 1
ATOM 788 O O . LEU A 1 101 ? -7.883 8.821 8.966 1.00 89.94 101 LEU A O 1
ATOM 792 N N . ILE A 1 102 ? -6.209 8.227 7.591 1.00 88.38 102 ILE A N 1
ATOM 793 C CA . ILE A 1 102 ? -6.476 6.787 7.661 1.00 88.38 102 ILE A CA 1
ATOM 794 C C . ILE A 1 102 ? -6.309 6.306 9.102 1.00 88.38 102 ILE A C 1
ATOM 796 O O . ILE A 1 102 ? -7.201 5.652 9.633 1.00 88.38 102 ILE A O 1
ATOM 800 N N . ALA A 1 103 ? -5.192 6.668 9.730 1.00 88.44 103 ALA A N 1
ATOM 801 C CA . ALA A 1 103 ? -4.883 6.340 11.111 1.00 88.44 103 ALA A CA 1
ATOM 802 C C . ALA A 1 103 ? -5.945 6.868 12.081 1.00 88.44 103 ALA A C 1
ATOM 804 O O . ALA A 1 103 ? -6.408 6.121 12.942 1.00 88.44 103 ALA A O 1
ATOM 805 N N . GLN A 1 104 ? -6.370 8.119 11.916 1.00 88.12 104 GLN A N 1
ATOM 806 C CA . GLN A 1 104 ? -7.426 8.701 12.731 1.00 88.12 104 GLN A CA 1
ATOM 807 C C . GLN A 1 104 ? -8.712 7.877 12.644 1.00 88.12 104 GLN A C 1
ATOM 809 O O . GLN A 1 104 ? -9.183 7.415 13.677 1.00 88.12 104 GLN A O 1
ATOM 814 N N . GLY A 1 105 ? -9.233 7.612 11.442 1.00 86.50 105 GLY A N 1
ATOM 815 C CA . GLY A 1 105 ? -10.483 6.850 11.342 1.00 86.50 105 GLY A CA 1
ATOM 816 C C . GLY A 1 105 ? -10.340 5.391 11.785 1.00 86.50 105 GLY A C 1
ATOM 817 O O . GLY A 1 105 ? -11.261 4.860 12.386 1.00 86.50 105 GLY A O 1
ATOM 818 N N . ILE A 1 106 ? -9.163 4.764 11.633 1.00 83.88 106 ILE A N 1
ATOM 819 C CA . ILE A 1 106 ? -8.899 3.465 12.275 1.00 83.88 106 ILE A CA 1
ATOM 820 C C . ILE A 1 106 ? -8.979 3.601 13.799 1.00 83.88 106 ILE A C 1
ATOM 822 O O . ILE A 1 106 ? -9.552 2.743 14.451 1.00 83.88 106 ILE A O 1
ATOM 826 N N . SER A 1 107 ? -8.382 4.633 14.395 1.00 82.88 107 SER A N 1
ATOM 827 C CA . SER A 1 107 ? -8.404 4.825 15.849 1.00 82.88 107 SER A CA 1
ATOM 828 C C . SER A 1 107 ? -9.802 5.127 16.390 1.00 82.88 107 SER A C 1
ATOM 830 O O . SER A 1 107 ? -10.105 4.725 17.509 1.00 82.88 107 SER A O 1
ATOM 832 N N . GLU A 1 108 ? -10.629 5.832 15.624 1.00 80.56 108 GLU A N 1
ATOM 833 C CA . GLU A 1 108 ? -12.015 6.150 15.978 1.00 80.56 108 GLU A CA 1
ATOM 834 C C . GLU A 1 108 ? -12.916 4.911 15.840 1.00 80.56 108 GLU A C 1
ATOM 836 O O . GLU A 1 108 ? -13.687 4.618 16.750 1.00 80.56 108 GLU A O 1
ATOM 841 N N . ASP A 1 109 ? -12.722 4.090 14.799 1.00 69.12 109 ASP A N 1
ATOM 842 C CA . ASP A 1 109 ? -13.359 2.766 14.670 1.00 69.12 109 ASP A CA 1
ATOM 843 C C . ASP A 1 109 ? -12.970 1.820 15.833 1.00 69.12 109 ASP A C 1
ATOM 845 O O . ASP A 1 109 ? -13.698 0.887 16.183 1.00 69.12 109 ASP A O 1
ATOM 849 N N . LYS A 1 110 ? -11.803 2.044 16.455 1.00 54.56 110 LYS A N 1
ATOM 850 C CA . LYS A 1 110 ? -11.250 1.222 17.544 1.00 54.56 110 LYS A CA 1
ATOM 851 C C . LYS A 1 110 ? -11.816 1.507 18.934 1.00 54.56 110 LYS A C 1
ATOM 853 O O . LYS A 1 110 ? -11.491 0.738 19.841 1.00 54.56 110 LYS A O 1
ATOM 858 N N . GLU A 1 111 ? -12.719 2.472 19.124 1.00 43.56 111 GLU A N 1
ATOM 859 C CA . GLU A 1 111 ? -13.539 2.487 20.352 1.00 43.56 111 GLU A CA 1
ATOM 860 C C . GLU A 1 111 ? -14.378 1.187 20.489 1.00 43.56 111 GLU A C 1
ATOM 862 O O . GLU A 1 111 ? -14.854 0.863 21.575 1.00 43.56 111 GLU A O 1
ATOM 867 N N . GLU A 1 112 ? -14.427 0.355 19.433 1.00 44.75 112 GLU A N 1
ATOM 868 C CA . GLU A 1 112 ? -14.946 -1.019 19.434 1.00 44.75 112 GLU A CA 1
ATOM 869 C C . GLU A 1 112 ? -13.864 -2.141 19.325 1.00 44.75 112 GLU A C 1
ATOM 871 O O . GLU A 1 112 ? -14.177 -3.317 19.524 1.00 44.75 112 GLU A O 1
ATOM 876 N N . ARG A 1 113 ? -12.570 -1.846 19.068 1.00 46.69 113 ARG A N 1
ATOM 877 C CA . ARG A 1 113 ? -11.469 -2.849 18.962 1.00 46.69 113 ARG A CA 1
ATOM 878 C C . ARG A 1 113 ? -10.085 -2.308 19.376 1.00 46.69 113 ARG A C 1
ATOM 880 O O . ARG A 1 113 ? -9.441 -1.590 18.630 1.00 46.69 113 ARG A O 1
ATOM 887 N N . ALA A 1 114 ? -9.525 -2.745 20.502 1.00 38.72 114 ALA A N 1
ATOM 888 C CA . ALA A 1 114 ? -8.183 -2.332 20.937 1.00 38.72 114 ALA A CA 1
ATOM 889 C C . ALA A 1 114 ? -7.041 -2.949 20.086 1.00 38.72 114 ALA A C 1
ATOM 891 O O . ALA A 1 114 ? -6.768 -4.142 20.190 1.00 38.72 114 ALA A O 1
ATOM 892 N N . HIS A 1 115 ? -6.331 -2.139 19.288 1.00 54.34 115 HIS A N 1
ATOM 893 C CA . HIS A 1 115 ? -5.019 -2.490 18.712 1.00 54.34 115 HIS A CA 1
ATOM 894 C C . HIS A 1 115 ? -4.100 -1.258 18.678 1.00 54.34 115 HIS A C 1
ATOM 896 O O . HIS A 1 115 ? -4.502 -0.214 18.161 1.00 54.34 115 HIS A O 1
ATOM 902 N N . ASP A 1 116 ? -2.853 -1.393 19.128 1.00 45.81 116 ASP A N 1
ATOM 903 C CA . ASP A 1 116 ? -1.852 -0.319 19.086 1.00 45.81 116 ASP A CA 1
ATOM 904 C C . ASP A 1 116 ? -1.361 -0.082 17.649 1.00 45.81 116 ASP A C 1
ATOM 906 O O . ASP A 1 116 ? -0.971 -1.016 16.948 1.00 45.81 116 ASP A O 1
ATOM 910 N N . MET A 1 117 ? -1.407 1.169 17.185 1.00 50.09 117 MET A N 1
ATOM 911 C CA . MET A 1 117 ? -0.970 1.579 15.847 1.00 50.09 117 MET A CA 1
ATOM 912 C C . MET A 1 117 ? 0.225 2.522 15.959 1.00 50.09 117 MET A C 1
ATOM 914 O O . MET A 1 117 ? 0.212 3.453 16.761 1.00 50.09 117 MET A O 1
ATOM 918 N N . VAL A 1 118 ? 1.243 2.307 15.125 1.00 55.09 118 VAL A N 1
ATOM 919 C CA . VAL A 1 118 ? 2.442 3.153 15.069 1.00 55.09 118 VAL A CA 1
ATOM 920 C C . VAL A 1 118 ? 2.614 3.698 13.651 1.00 55.09 118 VAL A C 1
ATOM 922 O O . VAL A 1 118 ? 2.562 2.954 12.672 1.00 55.09 118 VAL A O 1
ATOM 925 N N . MET A 1 119 ? 2.829 5.010 13.556 1.00 45.56 119 MET A N 1
ATOM 926 C CA . MET A 1 119 ? 2.987 5.748 12.300 1.00 45.56 119 MET A CA 1
ATOM 927 C C . MET A 1 119 ? 4.451 5.728 11.851 1.00 45.56 119 MET A C 1
ATOM 929 O O . MET A 1 119 ? 5.333 6.079 12.635 1.00 45.56 119 MET A O 1
ATOM 933 N N . MET A 1 120 ? 4.723 5.365 10.595 1.00 44.12 120 MET A N 1
ATOM 934 C CA . MET A 1 120 ? 6.067 5.448 10.007 1.00 44.12 120 MET A CA 1
ATOM 935 C C . MET A 1 120 ? 6.131 6.577 8.971 1.00 44.12 120 MET A C 1
ATOM 937 O O . MET A 1 120 ? 5.380 6.560 7.998 1.00 44.12 120 MET A O 1
ATOM 941 N N . SER A 1 121 ? 7.047 7.534 9.147 1.00 38.44 121 SER A N 1
ATOM 942 C CA . SER A 1 121 ? 7.373 8.557 8.142 1.00 38.44 121 SER A CA 1
ATOM 943 C C . SER A 1 121 ? 8.779 8.351 7.565 1.00 38.44 121 SER A C 1
ATOM 945 O O . SER A 1 121 ? 9.700 7.928 8.268 1.00 38.44 121 SER A O 1
ATOM 947 N N . SER A 1 122 ? 8.954 8.651 6.274 1.00 36.25 122 SER A N 1
ATOM 948 C CA . SER A 1 122 ? 10.274 8.720 5.633 1.00 36.25 122 SER A CA 1
ATOM 949 C C . SER A 1 122 ? 11.025 9.973 6.114 1.00 36.25 122 SER A C 1
ATOM 951 O O . SER A 1 122 ? 10.440 11.059 6.120 1.00 36.25 122 SER A O 1
ATOM 953 N N . PRO A 1 123 ? 12.306 9.880 6.518 1.00 31.64 123 PRO A N 1
ATOM 954 C CA . PRO A 1 123 ? 13.031 11.039 7.026 1.00 31.64 123 PRO A CA 1
ATOM 955 C C . PRO A 1 123 ? 13.430 12.006 5.894 1.00 31.64 123 PRO A C 1
ATOM 957 O O . PRO A 1 123 ? 13.983 11.563 4.882 1.00 31.64 123 PRO A O 1
ATOM 960 N N . PRO A 1 124 ? 13.237 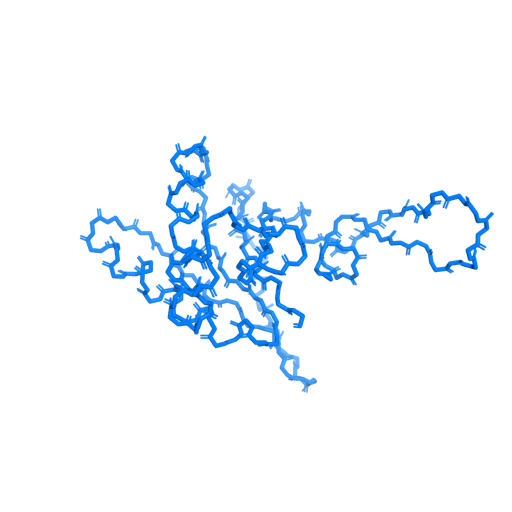13.330 6.059 1.00 30.56 124 PRO A N 1
ATOM 961 C CA . PRO A 1 124 ? 13.798 14.314 5.147 1.00 30.56 124 PRO A CA 1
ATOM 962 C C . PRO A 1 124 ? 15.310 14.421 5.399 1.00 30.56 124 PRO A C 1
ATOM 964 O O . PRO A 1 124 ? 15.760 14.519 6.534 1.00 30.56 124 PRO A O 1
ATOM 967 N N . HIS A 1 125 ? 16.083 14.330 4.317 1.00 32.56 125 HIS A N 1
ATOM 968 C CA . HIS A 1 125 ? 17.527 14.563 4.166 1.00 32.56 125 HIS A CA 1
ATOM 969 C C . HIS A 1 125 ? 18.440 14.610 5.414 1.00 32.56 125 HIS A C 1
ATOM 971 O O . HIS A 1 125 ? 18.382 15.520 6.233 1.00 32.56 125 HIS A O 1
ATOM 977 N N . ARG A 1 126 ? 19.420 13.685 5.435 1.00 36.03 126 ARG A N 1
ATOM 978 C CA . ARG A 1 126 ? 20.620 13.660 6.303 1.00 36.03 126 ARG A CA 1
ATOM 979 C C . ARG A 1 126 ? 20.374 14.162 7.728 1.00 36.03 126 ARG A C 1
ATOM 981 O O . ARG A 1 126 ? 20.956 15.139 8.186 1.00 36.03 126 ARG A O 1
ATOM 988 N N . THR A 1 127 ? 19.642 13.375 8.491 1.00 23.25 127 THR A N 1
ATOM 989 C CA . THR A 1 127 ? 19.945 13.236 9.912 1.00 23.25 127 THR A CA 1
ATOM 990 C C . THR A 1 127 ? 19.956 11.755 10.209 1.00 23.25 127 THR A C 1
ATOM 992 O O . THR A 1 127 ? 19.070 11.013 9.791 1.00 23.25 127 THR A O 1
ATOM 995 N N . LYS A 1 128 ? 21.033 11.306 10.849 1.00 27.88 128 LYS A N 1
ATOM 996 C CA . LYS A 1 128 ? 21.176 9.948 11.352 1.00 27.88 128 LYS A CA 1
ATOM 997 C C . LYS A 1 128 ? 20.134 9.785 12.462 1.00 27.88 128 LYS A C 1
ATOM 999 O O . LYS A 1 128 ? 20.441 9.966 13.632 1.00 27.88 128 LYS A O 1
ATOM 1004 N N . LEU A 1 129 ? 18.888 9.510 12.087 1.00 27.28 129 LEU A N 1
ATOM 1005 C CA . LEU A 1 129 ? 17.949 8.843 12.968 1.00 27.28 129 LEU A CA 1
ATOM 1006 C C . LEU A 1 129 ? 18.519 7.439 13.114 1.00 27.28 129 LEU A C 1
ATOM 1008 O O . LEU A 1 129 ? 18.282 6.555 12.292 1.00 27.28 129 LEU A O 1
ATOM 1012 N N . GLU A 1 130 ? 19.363 7.268 14.129 1.00 24.45 130 GLU A N 1
ATOM 1013 C CA . GLU A 1 130 ? 19.476 5.981 14.790 1.00 24.45 130 GLU A CA 1
ATOM 1014 C C . GLU A 1 130 ? 18.064 5.635 15.253 1.00 24.45 130 GLU A C 1
ATOM 1016 O O . GLU A 1 130 ? 17.633 5.970 16.351 1.00 24.45 130 GLU A O 1
ATOM 1021 N N . LEU A 1 131 ? 17.316 4.993 14.356 1.00 34.97 131 LEU A N 1
ATOM 1022 C CA . LEU A 1 131 ? 16.330 4.012 14.741 1.00 34.97 131 LEU A CA 1
ATOM 1023 C C . LEU A 1 131 ? 17.123 3.051 15.616 1.00 34.97 131 LEU A C 1
ATOM 1025 O O . LEU A 1 131 ? 17.892 2.229 15.112 1.00 34.97 131 LEU A O 1
ATOM 1029 N N . THR A 1 132 ? 17.041 3.235 16.929 1.00 27.92 132 THR A N 1
ATOM 1030 C CA . THR A 1 132 ? 17.506 2.260 17.899 1.00 27.92 132 THR A CA 1
ATOM 1031 C C . THR A 1 132 ? 16.585 1.060 17.745 1.00 27.92 132 THR A C 1
ATOM 1033 O O . THR A 1 132 ? 15.639 0.843 18.495 1.00 27.92 132 THR A O 1
ATOM 1036 N N . TRP A 1 133 ? 16.845 0.286 16.693 1.00 38.91 133 TRP A N 1
ATOM 1037 C CA . TRP A 1 133 ? 16.395 -1.078 16.545 1.00 38.91 133 TRP A CA 1
ATOM 1038 C C . TRP A 1 133 ? 17.045 -1.828 17.699 1.00 38.91 133 TRP A C 1
ATOM 1040 O O . TRP A 1 133 ? 18.181 -2.291 17.594 1.00 38.91 133 TRP A O 1
ATOM 1050 N N . GLY A 1 134 ? 16.369 -1.836 18.849 1.00 28.50 134 GLY A N 1
ATOM 1051 C CA . GLY A 1 134 ? 16.779 -2.625 19.995 1.00 28.50 134 GLY A CA 1
ATOM 1052 C C . GLY A 1 134 ? 17.062 -4.035 19.499 1.00 28.50 134 GLY A C 1
ATOM 1053 O O . GLY A 1 134 ? 16.219 -4.654 18.853 1.00 28.50 134 GLY A O 1
ATOM 1054 N N . SER A 1 135 ? 18.267 -4.519 19.768 1.00 35.06 135 SER A N 1
ATOM 1055 C CA . SER A 1 135 ? 18.839 -5.784 19.300 1.00 35.06 135 SER A CA 1
ATOM 1056 C C . SER A 1 135 ? 18.098 -7.046 19.776 1.00 35.06 135 SER A C 1
ATOM 1058 O O . SER A 1 135 ? 18.615 -8.145 19.626 1.00 35.06 135 SER A O 1
ATOM 1060 N N . ASN A 1 136 ? 16.885 -6.902 20.315 1.00 37.41 136 ASN A N 1
ATOM 1061 C CA . ASN A 1 136 ? 16.067 -7.949 20.915 1.00 37.41 136 ASN A CA 1
ATOM 1062 C C . ASN A 1 136 ? 14.598 -7.847 20.467 1.00 37.41 136 ASN A C 1
ATOM 1064 O O . ASN A 1 136 ? 13.696 -7.831 21.303 1.00 37.41 136 ASN A O 1
ATOM 1068 N N . LEU A 1 137 ? 14.328 -7.786 19.159 1.00 45.25 137 LEU A N 1
ATOM 1069 C CA . LEU A 1 137 ? 12.984 -8.127 18.684 1.00 45.25 137 LEU A CA 1
ATOM 1070 C C . LEU A 1 137 ? 12.849 -9.660 18.702 1.00 45.25 137 LEU A C 1
ATOM 1072 O O . LEU A 1 137 ? 13.581 -10.331 17.967 1.00 45.25 137 LEU A O 1
ATOM 1076 N N . PRO A 1 138 ? 11.973 -10.241 19.547 1.00 35.56 138 PRO A N 1
ATOM 1077 C CA . PRO A 1 138 ? 11.746 -11.680 19.548 1.00 35.56 138 PRO A CA 1
ATOM 1078 C C . PRO A 1 138 ? 11.227 -12.113 18.175 1.00 35.56 138 PRO A C 1
ATOM 1080 O O . PRO A 1 138 ? 10.507 -11.372 17.509 1.00 35.56 138 PRO A O 1
ATOM 1083 N N . SER A 1 139 ? 11.577 -13.325 17.741 1.00 43.19 139 SER A N 1
ATOM 1084 C CA . SER A 1 139 ? 11.245 -13.852 16.410 1.00 43.19 139 SER A CA 1
ATOM 1085 C C . SER A 1 139 ? 9.755 -14.199 16.218 1.00 43.19 139 SER A C 1
ATOM 1087 O O . SER A 1 139 ? 9.426 -15.163 15.527 1.00 43.19 139 SER A O 1
ATOM 1089 N N . ILE A 1 140 ? 8.835 -13.467 16.845 1.00 39.66 140 ILE A N 1
ATOM 1090 C CA . ILE A 1 140 ? 7.417 -13.808 16.930 1.00 39.66 140 ILE A CA 1
ATOM 1091 C C . ILE A 1 140 ? 6.585 -12.628 16.406 1.00 39.66 140 ILE A C 1
ATOM 1093 O O . ILE A 1 140 ? 6.546 -11.563 17.014 1.00 39.66 140 ILE A O 1
ATOM 1097 N N . SER A 1 141 ? 5.889 -12.885 15.291 1.00 46.38 141 SER A N 1
ATOM 1098 C CA . SER A 1 141 ? 4.859 -12.058 14.623 1.00 46.38 141 SER A CA 1
ATOM 1099 C C . SER A 1 141 ? 5.383 -11.036 13.606 1.00 46.38 141 SER A C 1
ATOM 1101 O O . SER A 1 141 ? 5.668 -9.881 13.910 1.00 46.38 141 SER A O 1
ATOM 1103 N N . ARG A 1 142 ? 5.497 -11.481 12.349 1.00 56.84 142 ARG A N 1
ATOM 1104 C CA . ARG A 1 142 ? 5.849 -10.649 11.188 1.00 56.84 142 ARG A CA 1
ATOM 1105 C C . ARG A 1 142 ? 4.821 -9.513 11.042 1.00 56.84 142 ARG A C 1
ATOM 1107 O O . ARG A 1 142 ? 3.647 -9.768 10.795 1.00 56.84 142 ARG A O 1
ATOM 1114 N N . GLN A 1 143 ? 5.279 -8.277 11.210 1.00 63.03 143 GLN A N 1
ATOM 1115 C CA . GLN A 1 143 ? 4.486 -7.038 11.184 1.00 63.03 143 GLN A CA 1
ATOM 1116 C C . GLN A 1 143 ? 3.741 -6.875 9.849 1.00 63.03 143 GLN A C 1
ATOM 1118 O O . GLN A 1 143 ? 4.244 -7.352 8.837 1.00 63.03 143 GLN A O 1
ATOM 1123 N N . VAL A 1 144 ? 2.581 -6.211 9.818 1.00 62.31 144 VAL A N 1
ATOM 1124 C CA . VAL A 1 144 ? 1.894 -5.836 8.563 1.00 62.31 144 VAL A CA 1
ATOM 1125 C C . VAL A 1 144 ? 2.121 -4.353 8.293 1.00 62.31 144 VAL A C 1
ATOM 1127 O O . VAL A 1 144 ? 1.742 -3.530 9.121 1.00 62.31 144 VAL A O 1
ATOM 1130 N N . ILE A 1 145 ? 2.726 -4.016 7.151 1.00 69.00 145 ILE A N 1
ATOM 1131 C CA . ILE A 1 145 ? 2.951 -2.629 6.712 1.00 69.00 145 ILE A CA 1
ATOM 1132 C C . ILE A 1 145 ? 2.085 -2.339 5.489 1.00 69.00 145 ILE A C 1
ATOM 1134 O O . ILE A 1 145 ? 2.207 -3.043 4.483 1.00 69.00 145 ILE A O 1
ATOM 1138 N N . ILE A 1 146 ? 1.266 -1.287 5.548 1.00 64.88 146 ILE A N 1
ATOM 1139 C CA . ILE A 1 146 ? 0.560 -0.760 4.371 1.00 64.88 146 ILE A CA 1
ATOM 1140 C C . ILE A 1 146 ? 1.289 0.434 3.809 1.00 64.88 146 ILE A C 1
ATOM 1142 O O . ILE A 1 146 ? 1.612 1.351 4.557 1.00 64.88 146 ILE A O 1
ATOM 1146 N N . TYR A 1 147 ? 1.488 0.409 2.493 1.00 61.72 147 TYR A N 1
ATOM 1147 C CA . TYR A 1 147 ? 2.123 1.480 1.741 1.00 61.72 147 TYR A CA 1
ATOM 1148 C C . TYR A 1 147 ? 1.186 1.960 0.623 1.00 61.72 147 TYR A C 1
ATOM 1150 O O . TYR A 1 147 ? 1.156 1.330 -0.441 1.00 61.72 147 TYR A O 1
ATOM 1158 N N . PRO A 1 148 ? 0.376 3.015 0.850 1.00 59.94 148 PRO A N 1
ATOM 1159 C CA . PRO A 1 148 ? -0.445 3.599 -0.191 1.00 59.94 148 PRO A CA 1
ATOM 1160 C C . PRO A 1 148 ? 0.472 4.329 -1.171 1.00 59.94 148 PRO A C 1
ATOM 1162 O O . PRO A 1 148 ? 1.166 5.285 -0.816 1.00 59.94 148 PRO A O 1
ATOM 1165 N N . LEU A 1 149 ? 0.509 3.834 -2.402 1.00 57.81 149 LEU A N 1
ATOM 1166 C CA . LEU A 1 149 ? 1.320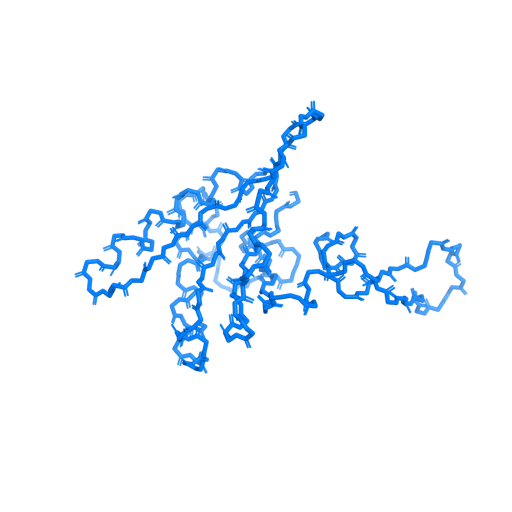 4.395 -3.470 1.00 57.81 149 LEU A CA 1
ATOM 1167 C C . LEU A 1 149 ? 0.486 5.421 -4.232 1.00 57.81 149 LEU A C 1
ATOM 1169 O O . LEU A 1 149 ? -0.382 5.049 -5.016 1.00 57.81 149 LEU A O 1
ATOM 1173 N N . ASN A 1 150 ? 0.784 6.700 -4.017 1.00 56.09 150 ASN A N 1
ATOM 1174 C CA . ASN A 1 150 ? 0.324 7.772 -4.892 1.00 56.09 150 ASN A CA 1
ATOM 1175 C C . ASN A 1 150 ? 1.485 8.291 -5.734 1.00 56.09 150 ASN A C 1
ATOM 1177 O O . ASN A 1 150 ? 2.576 8.517 -5.208 1.00 56.09 150 ASN A O 1
ATOM 1181 N N . ILE A 1 151 ? 1.236 8.421 -7.039 1.00 47.44 151 ILE A N 1
ATOM 1182 C CA . ILE A 1 151 ? 2.145 9.010 -8.029 1.00 47.44 151 ILE A CA 1
ATOM 1183 C C . ILE A 1 151 ? 1.766 10.477 -8.195 1.00 47.44 151 ILE A C 1
ATOM 1185 O O . ILE A 1 151 ? 0.551 10.735 -8.342 1.00 47.44 151 ILE A O 1
#

Radius of gyration: 17.25 Å; Cα contacts (8 Å, |Δi|>4): 197; chains: 1; bounding box: 41×29×48 Å

pLDDT: mean 75.82, std 21.14, range [23.25, 94.81]